Protein AF-A0A0K8VAY0-F1 (afdb_monomer)

pLDDT: mean 72.01, std 13.22, range [41.03, 91.81]

InterPro domains:
  IPR007262 Vps55/LEPROT [PF04133] (8-119)
  IPR007262 Vps55/LEPROT [PTHR12050] (1-117)

Nearest PDB structures (foldseek):
  6q58-assembly1_A  TM=4.880E-01  e=2.018E+00  Streptomyces lividans 1326
  6r01-assembly1_A  TM=4.298E-01  e=3.478E+00  Streptomyces lividans 1326
  8qup-assembly1_A  TM=4.707E-01  e=7.056E+00  synthetic construct

Organism: Bactrocera latifrons (NCBI:txid174628)

Structure (mmCIF, N/CA/C/O backbone):
data_AF-A0A0K8VAY0-F1
#
_entry.id   AF-A0A0K8VAY0-F1
#
loop_
_atom_site.group_PDB
_atom_site.id
_atom_site.type_symbol
_atom_site.label_atom_id
_atom_site.label_alt_id
_atom_site.label_comp_id
_atom_site.label_asym_id
_atom_site.label_entity_id
_atom_site.label_seq_id
_atom_site.pdbx_PDB_ins_code
_atom_site.Cartn_x
_atom_site.Cartn_y
_atom_site.Cartn_z
_atom_site.occupancy
_atom_site.B_iso_or_equiv
_atom_site.auth_seq_id
_atom_site.auth_comp_id
_atom_site.auth_asym_id
_atom_site.auth_atom_id
_atom_site.pdbx_PDB_model_num
ATOM 1 N N . MET A 1 1 ? 28.365 1.810 -1.867 1.00 55.16 1 MET A N 1
ATOM 2 C CA . MET A 1 1 ? 27.771 2.115 -0.534 1.00 55.16 1 MET A CA 1
ATOM 3 C C . MET A 1 1 ? 26.381 2.762 -0.595 1.00 55.16 1 MET A C 1
ATOM 5 O O . MET A 1 1 ? 25.585 2.493 0.298 1.00 55.16 1 MET A O 1
ATOM 9 N N . ALA A 1 2 ? 26.057 3.584 -1.604 1.00 65.62 2 ALA A N 1
ATOM 10 C CA . ALA A 1 2 ? 24.735 4.218 -1.723 1.00 65.62 2 ALA A CA 1
ATOM 11 C C . ALA A 1 2 ? 23.577 3.203 -1.857 1.00 65.62 2 ALA A C 1
ATOM 13 O O . ALA A 1 2 ? 22.573 3.336 -1.161 1.00 65.62 2 ALA A O 1
ATOM 14 N N . ALA A 1 3 ? 23.764 2.138 -2.648 1.00 69.44 3 ALA A N 1
ATOM 15 C CA . ALA A 1 3 ? 22.777 1.066 -2.821 1.00 69.44 3 ALA A CA 1
ATOM 16 C C . ALA A 1 3 ? 22.450 0.304 -1.518 1.00 69.44 3 ALA A C 1
ATOM 18 O O . ALA A 1 3 ? 21.300 -0.034 -1.267 1.00 69.44 3 ALA A O 1
ATOM 19 N N . LEU A 1 4 ? 23.430 0.089 -0.631 1.00 78.56 4 LEU A N 1
ATOM 20 C CA . LEU A 1 4 ? 23.185 -0.586 0.649 1.00 78.56 4 LEU A CA 1
ATOM 21 C C . LEU A 1 4 ? 22.320 0.275 1.582 1.00 78.56 4 LEU A C 1
ATOM 23 O O . LEU A 1 4 ? 21.357 -0.215 2.162 1.00 78.56 4 LEU A O 1
ATOM 27 N N . LYS A 1 5 ? 22.635 1.574 1.690 1.00 74.50 5 LYS A N 1
ATOM 28 C CA . LYS A 1 5 ? 21.859 2.532 2.501 1.00 74.50 5 LYS A CA 1
ATOM 29 C C . LYS A 1 5 ? 20.416 2.634 2.004 1.00 74.50 5 LYS A C 1
ATOM 31 O O . LYS A 1 5 ? 19.480 2.651 2.793 1.00 74.50 5 LYS A O 1
ATOM 36 N N . ALA A 1 6 ? 20.256 2.655 0.687 1.00 77.38 6 ALA A N 1
ATOM 37 C CA . ALA A 1 6 ? 18.985 2.659 -0.015 1.00 77.38 6 ALA A CA 1
ATOM 38 C C . ALA A 1 6 ? 18.095 1.448 0.299 1.00 77.38 6 ALA A C 1
ATOM 40 O O . ALA A 1 6 ? 16.933 1.620 0.671 1.00 77.38 6 ALA A O 1
ATOM 41 N N . LEU A 1 7 ? 18.650 0.241 0.163 1.00 82.50 7 LEU A N 1
ATOM 42 C CA . LEU A 1 7 ? 17.951 -1.008 0.468 1.00 82.50 7 LEU A CA 1
ATOM 43 C C . LEU A 1 7 ? 17.565 -1.081 1.943 1.00 82.50 7 LEU A C 1
ATOM 45 O O . LEU A 1 7 ? 16.444 -1.461 2.268 1.00 82.50 7 LEU A O 1
ATOM 49 N N . LEU A 1 8 ? 18.471 -0.655 2.822 1.00 87.81 8 LEU A N 1
ATOM 50 C CA . LEU A 1 8 ? 18.244 -0.628 4.260 1.00 87.81 8 LEU A CA 1
ATOM 51 C C . LEU A 1 8 ? 17.061 0.294 4.597 1.00 87.81 8 LEU A C 1
ATOM 53 O O . LEU A 1 8 ? 16.116 -0.149 5.242 1.00 87.81 8 LEU A O 1
ATOM 57 N N . VAL A 1 9 ? 17.032 1.521 4.066 1.00 86.69 9 VAL A N 1
ATOM 58 C CA . VAL A 1 9 ? 15.897 2.447 4.243 1.00 86.69 9 VAL A CA 1
ATOM 59 C C . VAL A 1 9 ? 14.587 1.860 3.695 1.00 86.69 9 VAL A C 1
ATOM 61 O O . VAL A 1 9 ? 13.577 1.904 4.392 1.00 86.69 9 VAL A O 1
ATOM 64 N N . CYS A 1 10 ? 14.590 1.249 2.504 1.00 83.50 10 CYS A N 1
ATOM 65 C CA . CYS A 1 10 ? 13.394 0.590 1.953 1.00 83.50 10 CYS A CA 1
ATOM 66 C C . CYS A 1 10 ? 12.884 -0.555 2.844 1.00 83.50 10 CYS A C 1
ATOM 68 O O . CYS A 1 10 ? 11.677 -0.682 3.065 1.00 83.50 10 CYS A O 1
ATOM 70 N N . ALA A 1 11 ? 13.793 -1.370 3.386 1.00 88.19 11 ALA A N 1
ATOM 71 C CA . ALA A 1 11 ? 13.444 -2.463 4.287 1.00 88.19 11 ALA A CA 1
ATOM 72 C C . ALA A 1 11 ? 12.829 -1.938 5.594 1.00 88.19 11 ALA A C 1
ATOM 74 O O . ALA A 1 11 ? 11.789 -2.440 6.025 1.00 88.19 11 ALA A O 1
ATOM 75 N N . PHE A 1 12 ? 13.415 -0.892 6.188 1.00 90.75 12 PHE A N 1
ATOM 76 C CA . PHE A 1 12 ? 12.866 -0.250 7.385 1.00 90.75 12 PHE A CA 1
ATOM 77 C C . PHE A 1 12 ? 11.473 0.338 7.137 1.00 90.75 12 PHE A C 1
ATOM 79 O O . PHE A 1 12 ? 10.576 0.108 7.948 1.00 90.75 12 PHE A O 1
ATOM 86 N N . LEU A 1 13 ? 11.254 1.032 6.014 1.00 89.12 13 LEU A N 1
ATOM 87 C CA . LEU A 1 13 ? 9.932 1.571 5.671 1.00 89.12 13 LEU A CA 1
ATOM 88 C C . LEU A 1 13 ? 8.888 0.460 5.510 1.00 89.12 13 LEU A C 1
ATOM 90 O O . LEU A 1 13 ? 7.799 0.564 6.072 1.00 89.12 13 LEU A O 1
ATOM 94 N N . THR A 1 14 ? 9.230 -0.624 4.812 1.00 87.38 14 THR A N 1
ATOM 95 C CA . THR A 1 14 ? 8.313 -1.763 4.622 1.00 87.38 14 THR A CA 1
ATOM 96 C C . THR A 1 14 ? 7.957 -2.421 5.958 1.00 87.38 14 THR A C 1
ATOM 98 O O . THR A 1 14 ? 6.794 -2.734 6.218 1.00 87.38 14 THR A O 1
ATOM 101 N N . CYS A 1 15 ? 8.938 -2.583 6.852 1.00 91.12 15 CYS A N 1
ATOM 102 C CA . CYS A 1 15 ? 8.702 -3.126 8.190 1.00 91.12 15 CYS A CA 1
ATOM 103 C C . CYS A 1 15 ? 7.792 -2.214 9.024 1.00 91.12 15 CYS A C 1
ATOM 105 O O . CYS A 1 15 ? 6.881 -2.707 9.692 1.00 91.12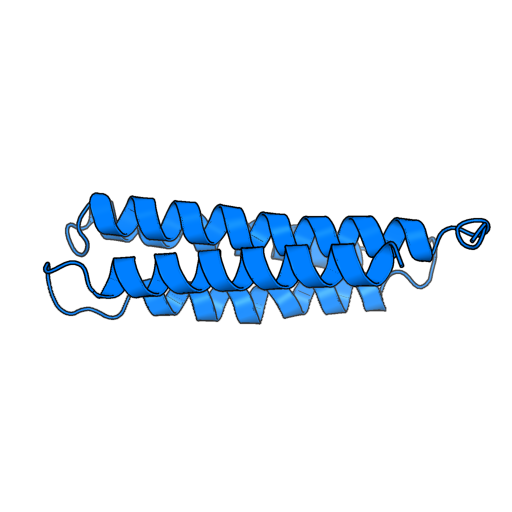 15 CYS A O 1
ATOM 107 N N . LEU A 1 16 ? 7.990 -0.892 8.962 1.00 91.81 16 LEU A N 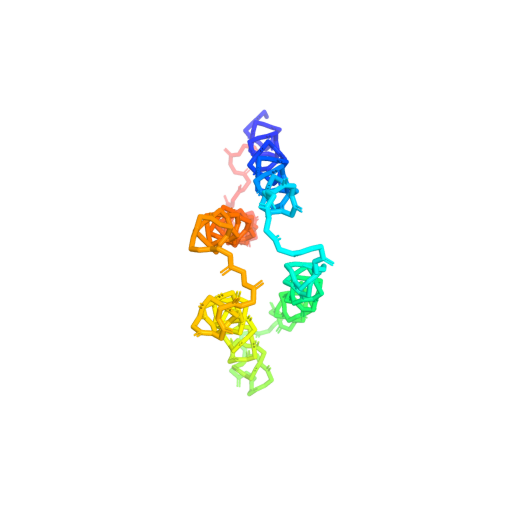1
ATOM 108 C CA . LEU A 1 16 ? 7.105 0.074 9.619 1.00 91.81 16 LEU A CA 1
ATOM 109 C C . LEU A 1 16 ? 5.677 -0.019 9.066 1.00 91.81 16 LEU A C 1
ATOM 111 O O . LEU A 1 16 ? 4.731 -0.107 9.849 1.00 91.81 16 LEU A O 1
ATOM 115 N N . GLY A 1 17 ? 5.518 -0.086 7.742 1.00 87.31 17 GLY A N 1
ATOM 116 C CA . GLY A 1 17 ? 4.220 -0.267 7.088 1.00 87.31 17 GLY A CA 1
ATOM 117 C C . GLY A 1 17 ? 3.501 -1.536 7.555 1.00 87.31 17 GLY A C 1
ATOM 118 O O . GLY A 1 17 ? 2.343 -1.469 7.974 1.00 87.31 17 GLY A O 1
ATOM 119 N N . MET A 1 18 ? 4.189 -2.682 7.562 1.00 85.62 18 MET A N 1
ATOM 120 C CA . MET A 1 18 ? 3.638 -3.954 8.061 1.00 85.62 18 MET A CA 1
ATOM 121 C C . MET A 1 18 ? 3.263 -3.888 9.543 1.00 85.62 18 MET A C 1
ATOM 123 O O . MET A 1 18 ? 2.215 -4.394 9.942 1.00 85.62 18 MET A O 1
ATOM 127 N N . THR A 1 19 ? 4.074 -3.216 10.358 1.00 89.19 19 THR A N 1
ATOM 128 C CA . THR A 1 19 ? 3.808 -3.054 11.792 1.00 89.19 19 THR A CA 1
ATOM 129 C C . THR A 1 19 ? 2.525 -2.252 12.026 1.00 89.19 19 THR A C 1
ATOM 131 O O . THR A 1 19 ? 1.657 -2.696 12.775 1.00 89.19 19 THR A O 1
ATOM 134 N N . PHE A 1 20 ? 2.338 -1.124 11.329 1.00 84.25 20 PHE A N 1
ATOM 135 C CA . PHE A 1 20 ? 1.095 -0.342 11.403 1.00 84.25 20 PHE A CA 1
ATOM 136 C C . PHE A 1 2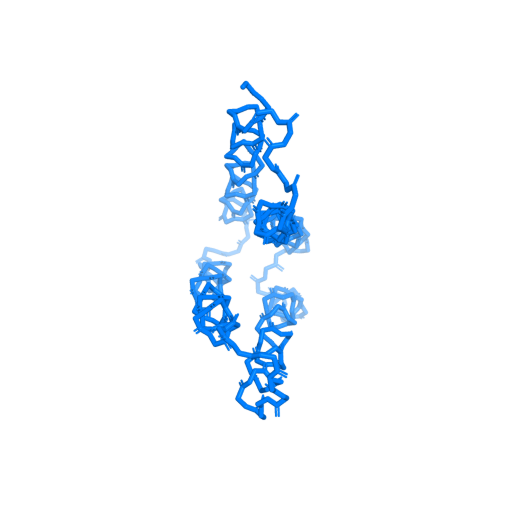0 ? -0.142 -1.139 10.970 1.00 84.25 20 PHE A C 1
ATOM 138 O O . PHE A 1 20 ? -1.203 -1.001 11.582 1.00 84.25 20 PHE A O 1
ATOM 145 N N . LEU A 1 21 ? -0.005 -2.003 9.961 1.00 82.75 21 LEU A N 1
ATOM 146 C CA . LEU A 1 21 ? -1.085 -2.883 9.514 1.00 82.75 21 LEU A CA 1
ATOM 147 C C . LEU A 1 21 ? -1.495 -3.880 10.613 1.00 82.75 21 LEU A C 1
ATOM 149 O O . LEU A 1 21 ? -2.683 -4.084 10.862 1.00 82.75 21 LEU A O 1
ATOM 153 N N . ILE A 1 22 ? -0.513 -4.467 11.305 1.00 83.94 22 ILE A N 1
ATOM 154 C CA . ILE A 1 22 ? -0.752 -5.399 12.416 1.00 83.94 22 ILE A CA 1
ATOM 155 C C . ILE A 1 22 ? -1.409 -4.672 13.594 1.00 83.94 22 ILE A C 1
ATOM 157 O O . ILE A 1 22 ? -2.380 -5.179 14.157 1.00 83.94 22 ILE A O 1
ATOM 161 N N . LEU A 1 23 ? -0.940 -3.465 13.933 1.00 81.50 23 LEU A N 1
ATOM 16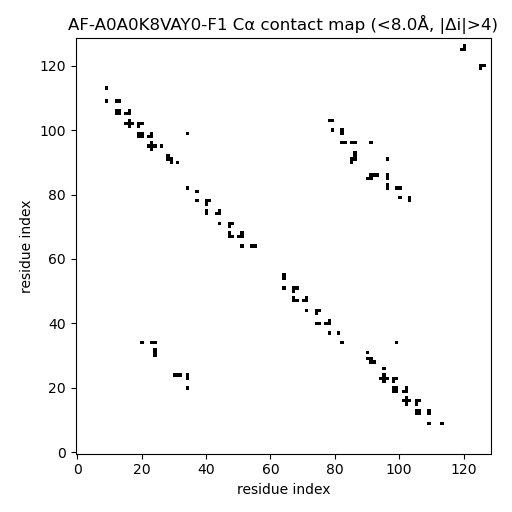2 C CA . LEU A 1 23 ? -1.558 -2.642 14.977 1.00 81.50 23 LEU A CA 1
ATOM 163 C C . LEU A 1 23 ? -3.021 -2.321 14.650 1.00 81.50 23 LEU A C 1
ATOM 165 O O . LEU A 1 23 ? -3.859 -2.378 15.546 1.00 81.50 23 LEU A O 1
ATOM 169 N N . ALA A 1 24 ? -3.351 -2.056 13.382 1.00 77.38 24 ALA A N 1
ATOM 170 C CA . ALA A 1 24 ? -4.733 -1.831 12.960 1.00 77.38 24 ALA A CA 1
ATOM 171 C C . ALA A 1 24 ? -5.637 -3.049 13.225 1.00 77.38 24 ALA A C 1
ATOM 173 O O . ALA A 1 24 ? -6.803 -2.880 13.573 1.00 77.38 24 ALA A O 1
ATOM 174 N N . CYS A 1 25 ? -5.097 -4.267 13.106 1.00 73.25 25 CYS A N 1
ATOM 175 C CA . CYS A 1 25 ? -5.813 -5.512 13.397 1.00 73.25 25 CYS A CA 1
ATOM 176 C C . CYS A 1 25 ? -5.913 -5.817 14.906 1.00 73.25 25 CYS A C 1
ATOM 178 O O . CYS A 1 25 ? -6.772 -6.596 15.318 1.00 73.25 25 CYS A O 1
ATOM 180 N N . ALA A 1 26 ? -5.040 -5.226 15.726 1.00 74.19 26 ALA A N 1
ATOM 181 C CA . ALA A 1 26 ? -5.028 -5.381 17.181 1.00 74.19 26 ALA A CA 1
ATOM 182 C C . ALA A 1 26 ? -5.922 -4.360 17.913 1.00 74.19 26 ALA A C 1
ATOM 184 O O . ALA A 1 26 ? -6.140 -4.497 19.119 1.00 74.19 26 ALA A O 1
ATOM 185 N N . VAL A 1 27 ? -6.449 -3.345 17.211 1.00 71.38 27 VAL A N 1
ATOM 186 C CA . VAL A 1 27 ? -7.389 -2.372 17.789 1.00 71.38 27 VAL A CA 1
ATOM 187 C C . VAL A 1 27 ? -8.662 -3.102 18.244 1.00 71.38 27 VAL A C 1
ATOM 189 O O . VAL A 1 27 ? -9.269 -3.828 17.456 1.00 71.38 27 VAL A O 1
ATOM 192 N N . PRO A 1 28 ? -9.094 -2.924 19.506 1.00 55.66 28 PRO A N 1
ATOM 193 C CA . PRO A 1 28 ? -10.169 -3.707 20.099 1.00 55.66 28 PRO A CA 1
ATOM 194 C C . PRO A 1 28 ? -11.531 -3.185 19.639 1.00 55.66 28 PRO A C 1
ATOM 196 O O . PRO A 1 28 ? -12.174 -2.467 20.386 1.00 55.66 28 PRO A O 1
ATOM 199 N N . GLN A 1 29 ? -11.960 -3.518 18.422 1.00 54.72 29 GLN A N 1
ATOM 200 C CA . GLN A 1 29 ? -13.338 -3.465 17.901 1.00 54.72 29 GLN A CA 1
ATOM 201 C C . GLN A 1 29 ? -13.423 -4.531 16.783 1.00 54.72 29 GLN A C 1
ATOM 203 O O . GLN A 1 29 ? -12.391 -4.834 16.194 1.00 54.72 29 GLN A O 1
ATOM 208 N N . PRO A 1 30 ? -14.594 -5.151 16.546 1.00 53.22 30 PRO A N 1
ATOM 209 C CA . PRO A 1 30 ? -14.791 -6.605 16.388 1.00 53.22 30 PRO A CA 1
ATOM 210 C C . PRO A 1 30 ? -13.695 -7.349 15.602 1.00 53.22 30 PRO A C 1
ATOM 212 O O . PRO A 1 30 ? -13.231 -6.891 14.566 1.00 53.22 30 PRO A O 1
ATOM 215 N N . LYS A 1 31 ? -13.326 -8.545 16.094 1.00 52.41 31 LYS A N 1
ATOM 216 C CA . LYS A 1 31 ? -12.296 -9.466 15.563 1.00 52.41 31 LYS A CA 1
ATOM 217 C C . LYS A 1 31 ? -12.567 -9.887 14.112 1.00 52.41 31 LYS A C 1
ATOM 219 O O . LYS A 1 31 ? -12.992 -11.014 13.862 1.00 52.41 31 LYS A O 1
ATOM 224 N N . ILE A 1 32 ? -12.342 -8.999 13.154 1.00 56.25 32 ILE A N 1
ATOM 225 C CA . ILE A 1 32 ? -12.586 -9.288 11.750 1.00 56.25 32 ILE A CA 1
ATOM 226 C C . ILE A 1 32 ? -11.328 -8.943 10.962 1.00 56.25 32 ILE A C 1
ATOM 228 O O . ILE A 1 32 ? -10.925 -7.790 10.858 1.00 56.25 32 ILE A O 1
ATOM 232 N N . PHE A 1 33 ? -10.711 -9.977 10.392 1.00 60.56 33 PHE A N 1
ATOM 233 C CA . PHE A 1 33 ? -9.454 -9.926 9.640 1.00 60.56 33 PHE A CA 1
ATOM 234 C C . PHE A 1 33 ? -9.591 -9.269 8.254 1.00 60.56 33 PHE A C 1
ATOM 236 O O . PHE A 1 33 ? -8.757 -9.484 7.382 1.00 60.56 33 PHE A O 1
ATOM 243 N N . TYR A 1 34 ? -10.611 -8.437 8.030 1.00 63.09 34 TYR A N 1
ATOM 244 C CA . TYR A 1 34 ? -10.762 -7.671 6.793 1.00 63.09 34 TYR A CA 1
ATOM 245 C C . TYR A 1 34 ? -9.512 -6.875 6.375 1.00 63.09 34 TYR A C 1
ATOM 247 O O . TYR A 1 34 ? -9.209 -6.899 5.183 1.00 63.09 34 TYR A O 1
ATOM 255 N N . PRO A 1 35 ? -8.720 -6.236 7.266 1.00 63.12 35 PRO A N 1
ATOM 256 C CA . PRO A 1 35 ? -7.518 -5.525 6.826 1.00 63.12 35 PRO A CA 1
ATOM 257 C C . PRO A 1 35 ? -6.458 -6.435 6.177 1.00 63.12 35 PRO A C 1
ATOM 259 O O . PRO A 1 35 ? -5.627 -5.936 5.423 1.00 63.12 35 PRO A O 1
ATOM 262 N N . PHE A 1 36 ? -6.511 -7.763 6.358 1.00 66.00 36 PHE A N 1
ATOM 263 C CA . PHE A 1 36 ? -5.633 -8.691 5.631 1.00 66.00 36 PHE A CA 1
ATOM 264 C C . PHE A 1 36 ? -5.941 -8.782 4.131 1.00 66.00 36 PHE A C 1
ATOM 266 O O . PHE A 1 36 ? -5.047 -9.121 3.359 1.00 66.00 36 PHE A O 1
ATOM 273 N N . PHE A 1 37 ? -7.148 -8.439 3.669 1.00 66.50 37 PHE A N 1
ATOM 274 C CA . PHE A 1 37 ? -7.435 -8.431 2.227 1.00 66.50 37 PHE A CA 1
ATOM 275 C C . PHE A 1 37 ? -6.576 -7.409 1.471 1.00 66.50 37 PHE A C 1
ATOM 277 O O . PHE A 1 37 ? -6.233 -7.627 0.312 1.00 66.50 37 PHE A O 1
ATOM 284 N N . VAL A 1 38 ? -6.144 -6.337 2.143 1.00 68.88 38 VAL A N 1
ATOM 285 C CA . VAL A 1 38 ? -5.222 -5.338 1.586 1.00 68.88 38 VAL A CA 1
ATOM 286 C C . VAL A 1 38 ? -3.853 -5.949 1.256 1.00 68.88 38 VAL A C 1
ATOM 288 O O . VAL A 1 38 ? -3.261 -5.595 0.239 1.00 68.88 38 VAL A O 1
ATOM 291 N N . LEU A 1 39 ? -3.374 -6.926 2.039 1.00 67.94 39 LEU A N 1
ATOM 292 C CA . LEU A 1 39 ? -2.149 -7.675 1.717 1.00 67.94 39 LEU A CA 1
ATOM 293 C C . LEU A 1 39 ? -2.298 -8.490 0.431 1.00 67.94 39 LEU A C 1
ATOM 295 O O . LEU A 1 39 ? -1.355 -8.597 -0.351 1.00 67.94 39 LEU A O 1
ATOM 299 N N . LEU A 1 40 ? -3.491 -9.031 0.188 1.00 68.94 40 LEU A N 1
ATOM 300 C CA . LEU A 1 40 ? -3.797 -9.778 -1.027 1.00 68.94 40 LEU A CA 1
ATOM 301 C C . LEU A 1 40 ? -3.737 -8.850 -2.253 1.00 68.94 40 LEU A C 1
ATOM 303 O O . LEU A 1 40 ? -3.106 -9.197 -3.251 1.00 68.94 40 LEU A O 1
ATOM 307 N N . PHE A 1 41 ? -4.278 -7.630 -2.138 1.00 67.06 41 PHE A N 1
ATOM 308 C CA . PHE A 1 41 ? -4.115 -6.581 -3.152 1.00 67.06 41 PHE A CA 1
ATOM 309 C C . PHE A 1 41 ? -2.655 -6.146 -3.330 1.00 67.06 41 PHE A C 1
ATOM 311 O O . PHE A 1 41 ? -2.250 -5.887 -4.460 1.00 67.06 41 PHE A O 1
ATOM 318 N N . TYR A 1 42 ? -1.846 -6.124 -2.267 1.00 66.75 42 TYR A N 1
ATOM 319 C CA . TYR A 1 42 ? -0.408 -5.852 -2.369 1.00 66.75 42 TYR A CA 1
ATOM 320 C C . TYR A 1 42 ? 0.324 -6.898 -3.207 1.00 66.75 42 TYR A C 1
ATOM 322 O O . TYR A 1 42 ? 1.039 -6.540 -4.141 1.00 66.75 42 TYR A O 1
ATOM 330 N N . VAL A 1 43 ? 0.119 -8.184 -2.914 1.00 66.69 43 VAL A N 1
ATOM 331 C CA . VAL A 1 43 ? 0.740 -9.289 -3.664 1.00 66.69 43 VAL A CA 1
ATOM 332 C C . VAL A 1 43 ? 0.292 -9.263 -5.123 1.00 66.69 43 VAL A C 1
ATOM 334 O O . VAL A 1 43 ? 1.111 -9.397 -6.032 1.00 66.69 43 VAL A O 1
ATOM 337 N N . LEU A 1 44 ? -0.995 -9.017 -5.363 1.00 65.12 44 LEU A N 1
ATOM 338 C CA . LEU A 1 44 ? -1.519 -8.878 -6.713 1.00 65.12 44 LEU A CA 1
ATOM 339 C C . LEU A 1 44 ? -1.051 -7.598 -7.427 1.00 65.12 44 LEU A C 1
ATOM 341 O O . LEU A 1 44 ? -1.027 -7.600 -8.650 1.00 65.12 44 LEU A O 1
ATOM 345 N N . SER A 1 45 ? -0.665 -6.536 -6.713 1.00 66.00 45 SER A N 1
ATOM 346 C CA . SER A 1 45 ? -0.098 -5.299 -7.282 1.00 66.00 45 SER A CA 1
ATOM 347 C C . SER A 1 45 ? 1.379 -5.453 -7.681 1.00 66.00 45 SER A C 1
ATOM 349 O O . SER A 1 45 ? 1.854 -4.806 -8.613 1.00 66.00 45 SER A O 1
ATOM 351 N N . VAL A 1 46 ? 2.107 -6.396 -7.075 1.00 64.62 46 VAL A N 1
ATOM 352 C CA . VAL A 1 46 ? 3.468 -6.758 -7.518 1.00 64.62 46 VAL A CA 1
ATOM 353 C C . VAL A 1 46 ? 3.453 -7.412 -8.910 1.00 64.62 46 VAL A C 1
ATOM 355 O O . VAL A 1 46 ? 4.377 -7.210 -9.698 1.00 64.62 46 VAL A O 1
ATOM 358 N N . ILE A 1 47 ? 2.384 -8.139 -9.255 1.00 64.94 47 ILE A N 1
ATOM 359 C CA . ILE A 1 47 ? 2.208 -8.806 -10.558 1.00 64.94 47 ILE A CA 1
ATOM 360 C C . ILE A 1 47 ? 2.281 -7.817 -11.747 1.00 64.94 47 ILE A C 1
ATOM 362 O O . ILE A 1 47 ? 3.095 -8.047 -12.646 1.00 64.94 47 ILE A O 1
ATOM 366 N N . PRO A 1 48 ? 1.510 -6.710 -11.789 1.00 57.44 48 PRO A N 1
ATOM 367 C CA . PRO A 1 48 ? 1.583 -5.739 -12.875 1.00 57.44 48 PRO A CA 1
ATOM 368 C C . PRO A 1 48 ? 2.912 -4.976 -12.917 1.00 57.44 48 PRO A C 1
ATOM 370 O O . PRO A 1 48 ? 3.366 -4.674 -14.015 1.00 57.44 48 PRO A O 1
ATOM 373 N N . VAL A 1 49 ? 3.586 -4.730 -11.785 1.00 64.62 49 VAL A N 1
ATOM 374 C CA . VAL A 1 49 ? 4.935 -4.118 -11.767 1.00 64.62 49 VAL A CA 1
ATOM 375 C C . VAL A 1 49 ? 5.971 -5.046 -12.411 1.00 64.62 49 VAL A C 1
ATOM 377 O O . VAL A 1 49 ? 6.786 -4.607 -13.225 1.00 64.62 49 VAL A O 1
ATOM 380 N N . PHE A 1 50 ? 5.904 -6.347 -12.118 1.00 63.31 50 PHE A N 1
ATOM 381 C CA . PHE A 1 50 ? 6.739 -7.354 -12.779 1.00 63.31 50 PHE A CA 1
ATOM 382 C C . PHE A 1 50 ? 6.459 -7.447 -14.282 1.00 63.31 50 PHE A C 1
ATOM 384 O O . PHE A 1 50 ? 7.388 -7.578 -15.079 1.00 63.31 50 PHE A O 1
ATOM 391 N N . ILE A 1 51 ? 5.191 -7.354 -14.681 1.00 59.09 51 ILE A N 1
ATOM 392 C CA . ILE A 1 51 ? 4.781 -7.365 -16.090 1.00 59.09 51 ILE A CA 1
ATOM 393 C C . ILE A 1 51 ? 5.247 -6.096 -16.808 1.00 59.09 51 ILE A C 1
ATOM 395 O O . ILE A 1 51 ? 5.834 -6.204 -17.881 1.00 59.09 51 ILE A O 1
ATOM 399 N N . ALA A 1 52 ? 5.084 -4.916 -16.209 1.00 57.03 52 ALA A N 1
ATOM 400 C CA . ALA A 1 52 ? 5.553 -3.652 -16.771 1.00 57.03 52 ALA A CA 1
ATOM 401 C C . ALA A 1 52 ? 7.075 -3.654 -16.981 1.00 57.03 52 ALA A C 1
ATOM 403 O O . ALA A 1 52 ? 7.539 -3.242 -18.042 1.00 57.03 52 ALA A O 1
ATOM 404 N N . LYS A 1 53 ? 7.842 -4.206 -16.028 1.00 60.09 53 LYS A N 1
ATOM 405 C CA . LYS A 1 53 ? 9.292 -4.410 -16.174 1.00 60.09 53 LYS A CA 1
ATOM 406 C C . LYS A 1 53 ? 9.649 -5.386 -17.294 1.00 60.09 53 LYS A C 1
ATOM 408 O O . LYS A 1 53 ? 10.573 -5.126 -18.054 1.00 60.09 53 LYS A O 1
ATOM 413 N N . ARG A 1 54 ? 8.919 -6.498 -17.431 1.00 58.41 54 ARG A N 1
ATOM 414 C CA . ARG A 1 54 ? 9.199 -7.497 -18.478 1.00 58.41 54 ARG A CA 1
ATOM 415 C C . ARG A 1 54 ? 8.848 -7.005 -19.885 1.00 58.41 54 ARG A C 1
ATOM 417 O O . ARG A 1 54 ? 9.449 -7.465 -20.848 1.00 58.41 54 ARG A O 1
ATOM 424 N N . PHE A 1 55 ? 7.864 -6.114 -20.005 1.00 53.47 55 PHE A N 1
ATOM 425 C CA . PHE A 1 55 ? 7.417 -5.551 -21.282 1.00 53.47 55 PHE A CA 1
ATOM 426 C C . PHE A 1 55 ? 8.161 -4.265 -21.685 1.00 53.47 55 PHE A C 1
ATOM 428 O O . PHE A 1 55 ? 8.013 -3.825 -22.821 1.00 53.47 55 PHE A O 1
ATOM 435 N N . ASN A 1 56 ? 9.014 -3.703 -20.820 1.00 51.84 56 ASN A N 1
ATOM 436 C CA . ASN A 1 56 ? 9.864 -2.537 -21.107 1.00 51.84 56 ASN A CA 1
ATOM 437 C C . ASN A 1 56 ? 11.152 -2.888 -21.891 1.00 51.84 56 ASN A C 1
ATOM 439 O O . ASN A 1 56 ? 12.188 -2.263 -21.709 1.00 51.84 56 ASN A O 1
ATOM 443 N N . GLN A 1 57 ? 11.124 -3.918 -22.743 1.00 50.38 57 GLN A N 1
ATOM 444 C CA . GLN A 1 57 ? 12.294 -4.329 -23.539 1.00 50.38 57 GLN A CA 1
ATOM 445 C C . GLN A 1 57 ? 12.298 -3.775 -24.973 1.00 50.38 57 GLN A C 1
ATOM 447 O O . GLN A 1 57 ? 13.195 -4.089 -25.749 1.00 50.38 57 GLN A O 1
ATOM 452 N N . GLY A 1 58 ? 11.335 -2.934 -25.345 1.00 47.75 58 GLY A N 1
ATOM 453 C CA . GLY A 1 58 ? 11.297 -2.330 -26.673 1.00 47.75 58 GLY A CA 1
ATOM 454 C C . GLY A 1 58 ? 10.525 -1.024 -26.656 1.00 47.75 58 GLY A C 1
ATOM 455 O O . GLY A 1 58 ? 9.416 -0.970 -26.136 1.00 47.75 58 GLY A O 1
ATOM 456 N N . ASN A 1 59 ? 11.131 0.008 -27.235 1.00 50.19 59 ASN A N 1
ATOM 457 C CA . ASN A 1 59 ? 10.662 1.387 -27.395 1.00 50.19 59 ASN A CA 1
ATOM 458 C C . ASN A 1 59 ? 9.412 1.521 -28.302 1.00 50.19 59 ASN A C 1
ATOM 460 O O . ASN A 1 59 ? 9.291 2.472 -29.069 1.00 50.19 59 ASN A O 1
ATOM 464 N N . GLU A 1 60 ? 8.494 0.557 -28.256 1.00 56.31 60 GLU A N 1
ATOM 465 C CA . GLU A 1 60 ? 7.270 0.549 -29.050 1.00 56.31 60 GLU A CA 1
ATOM 466 C C . GLU A 1 60 ? 6.066 0.631 -28.116 1.00 56.31 60 GLU A C 1
ATOM 468 O O . GLU A 1 60 ? 5.969 -0.116 -27.136 1.00 56.31 60 GLU A O 1
ATOM 473 N N . THR A 1 61 ? 5.152 1.556 -28.414 1.00 54.72 61 THR A N 1
ATOM 474 C CA . THR A 1 61 ? 3.913 1.808 -27.670 1.00 54.72 61 THR A CA 1
ATOM 475 C C . THR A 1 61 ? 3.009 0.579 -27.739 1.00 54.72 61 THR A C 1
ATOM 477 O O . THR A 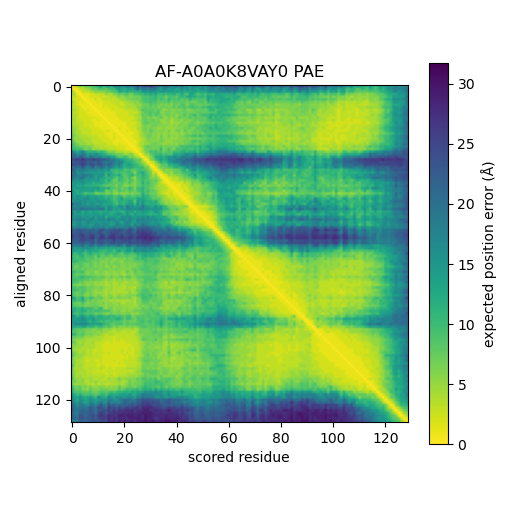1 61 ? 2.120 0.463 -28.580 1.00 54.72 61 THR A O 1
ATOM 480 N N . ASN A 1 62 ? 3.275 -0.394 -26.874 1.00 65.19 62 ASN A N 1
ATOM 481 C CA . ASN A 1 62 ? 2.527 -1.633 -26.819 1.00 65.19 62 ASN A CA 1
ATOM 482 C C . ASN A 1 62 ? 1.262 -1.400 -25.977 1.00 65.19 62 ASN A C 1
ATOM 484 O O . ASN A 1 62 ? 1.382 -1.086 -24.790 1.00 65.19 62 ASN A O 1
ATOM 488 N N . PRO A 1 63 ? 0.048 -1.639 -26.508 1.00 69.25 63 PRO A N 1
ATOM 489 C CA . PRO A 1 63 ? -1.204 -1.478 -25.753 1.00 69.25 63 PRO A CA 1
ATOM 490 C C . PRO A 1 63 ? -1.261 -2.359 -24.490 1.00 69.25 63 PRO A C 1
ATOM 492 O O . PRO A 1 63 ? -2.015 -2.092 -23.559 1.00 69.25 63 PRO A O 1
ATOM 495 N N . LYS A 1 64 ? -0.419 -3.398 -24.425 1.00 65.75 64 LYS A N 1
ATOM 496 C CA . LYS A 1 64 ? -0.237 -4.267 -23.256 1.00 65.75 64 LYS A CA 1
ATOM 497 C C . LYS A 1 64 ? 0.395 -3.535 -22.066 1.00 65.75 64 LYS A C 1
ATOM 499 O O . LYS A 1 64 ? 0.029 -3.821 -20.929 1.00 65.75 64 LYS A O 1
ATOM 504 N N . THR A 1 65 ? 1.307 -2.596 -22.315 1.00 68.38 65 THR A N 1
ATOM 505 C CA . THR A 1 65 ? 1.984 -1.819 -21.266 1.00 68.38 65 THR A CA 1
ATOM 506 C C . THR A 1 65 ? 1.038 -0.777 -20.673 1.00 68.38 65 THR A C 1
ATOM 508 O O . THR A 1 65 ? 0.922 -0.682 -19.455 1.00 68.38 65 THR A O 1
ATOM 511 N N . GLU A 1 66 ? 0.288 -0.074 -21.525 1.00 73.19 66 GLU A N 1
ATOM 512 C CA . GLU A 1 66 ? -0.754 0.884 -21.119 1.00 73.19 66 GLU A CA 1
ATOM 513 C C . GLU A 1 66 ? -1.842 0.196 -20.278 1.00 73.19 66 GLU A C 1
ATOM 515 O O . GLU A 1 66 ? -2.228 0.685 -19.215 1.00 73.19 66 GLU A O 1
ATOM 520 N N . PHE A 1 67 ? -2.277 -1.000 -20.693 1.00 77.44 67 PHE A N 1
ATOM 521 C CA . PHE A 1 67 ? -3.239 -1.795 -19.930 1.00 77.44 67 PHE A CA 1
ATOM 522 C C . PHE A 1 67 ? -2.681 -2.268 -18.578 1.00 77.44 67 PHE A C 1
ATOM 524 O O . PHE A 1 67 ? -3.394 -2.238 -17.576 1.00 77.44 67 PHE A O 1
ATOM 531 N N . ALA A 1 68 ? -1.408 -2.672 -18.513 1.00 73.56 68 ALA A N 1
ATOM 532 C CA . ALA A 1 68 ? -0.765 -3.044 -17.251 1.00 73.56 68 ALA A CA 1
ATOM 533 C C . ALA A 1 68 ? -0.684 -1.858 -16.274 1.00 73.56 68 ALA A C 1
ATOM 535 O O . ALA A 1 68 ? -0.890 -2.031 -15.071 1.00 73.56 68 ALA A O 1
ATOM 536 N N . LEU A 1 69 ? -0.440 -0.651 -16.791 1.00 74.25 69 LEU A N 1
ATOM 537 C CA . LEU A 1 69 ? -0.372 0.579 -16.002 1.00 74.25 69 LEU A CA 1
ATOM 538 C C . LEU A 1 69 ? -1.764 1.005 -15.504 1.00 74.25 69 LEU A C 1
ATOM 540 O O . LEU A 1 69 ? -1.919 1.354 -14.332 1.00 74.25 69 LEU A O 1
ATOM 544 N N . PHE A 1 70 ? -2.796 0.857 -16.342 1.00 82.44 70 PHE A N 1
ATOM 545 C CA . PHE A 1 70 ? -4.196 1.017 -15.939 1.00 82.44 70 PHE A CA 1
ATOM 546 C C . PHE A 1 70 ? -4.595 0.030 -14.833 1.00 82.44 70 PHE A C 1
ATOM 548 O O . PHE A 1 70 ? -5.182 0.425 -13.823 1.00 82.44 70 PHE A O 1
ATOM 555 N N . LEU A 1 71 ? -4.222 -1.246 -14.977 1.00 80.81 71 LEU A N 1
ATOM 556 C CA . LEU A 1 71 ? -4.477 -2.265 -13.961 1.00 80.81 71 LEU A CA 1
ATOM 557 C C . LEU A 1 71 ? -3.763 -1.922 -12.644 1.00 80.81 71 LEU A C 1
ATOM 559 O O . LEU A 1 71 ? -4.359 -2.033 -11.576 1.00 80.81 71 LEU A O 1
ATOM 563 N N . CYS A 1 72 ? -2.516 -1.447 -12.712 1.00 76.38 72 CYS A N 1
ATOM 564 C CA . CYS A 1 72 ? -1.761 -1.006 -11.540 1.00 76.38 72 CYS A CA 1
ATOM 565 C C . CYS A 1 72 ? -2.485 0.129 -10.799 1.00 76.38 72 CYS A C 1
ATOM 567 O O . CYS A 1 72 ? -2.667 0.050 -9.582 1.00 76.38 72 CYS A O 1
ATOM 569 N N . ALA A 1 73 ? -2.962 1.146 -11.521 1.00 80.75 73 ALA A N 1
ATOM 570 C CA . ALA A 1 73 ? -3.727 2.245 -10.934 1.00 80.75 73 ALA A CA 1
ATOM 571 C C . ALA A 1 73 ? -5.039 1.756 -10.292 1.00 80.75 73 ALA A C 1
ATOM 573 O O . ALA A 1 73 ? -5.363 2.158 -9.173 1.00 80.75 73 ALA A O 1
ATOM 574 N N . GLY A 1 74 ? -5.755 0.834 -10.947 1.00 81.94 74 GLY A N 1
ATOM 575 C CA . GLY A 1 74 ? -6.970 0.218 -10.402 1.00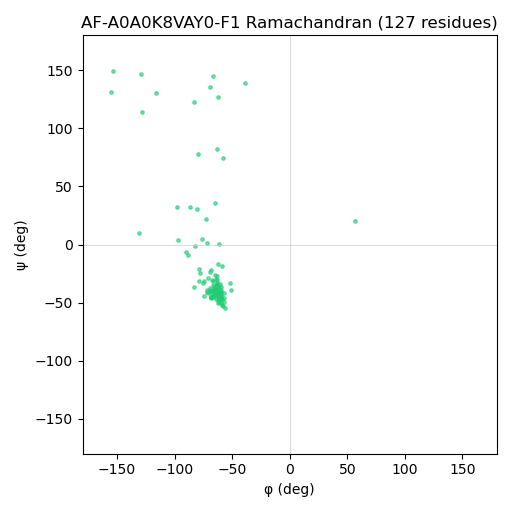 81.94 74 GLY A CA 1
ATOM 576 C C . GLY A 1 74 ? -6.724 -0.584 -9.119 1.00 81.94 74 GLY A C 1
ATOM 577 O O . GLY A 1 74 ? -7.527 -0.523 -8.185 1.00 81.94 74 GLY A O 1
ATOM 578 N N . MET A 1 75 ? -5.594 -1.287 -9.026 1.00 81.56 75 MET A N 1
ATOM 579 C CA . MET A 1 75 ? -5.221 -2.067 -7.839 1.00 81.56 75 MET A CA 1
ATOM 580 C C . MET A 1 75 ? -4.811 -1.181 -6.664 1.00 81.56 75 MET A C 1
ATOM 582 O O . MET A 1 75 ? -5.240 -1.425 -5.534 1.00 81.56 75 MET A O 1
ATOM 586 N N . VAL A 1 76 ? -4.054 -0.112 -6.930 1.00 81.88 76 VAL A N 1
ATOM 587 C CA . VAL A 1 76 ? -3.725 0.907 -5.924 1.00 81.88 76 VAL A CA 1
ATOM 588 C C . VAL A 1 76 ? -5.009 1.544 -5.395 1.00 81.88 76 VAL A C 1
ATOM 590 O O . VAL A 1 76 ? -5.235 1.550 -4.185 1.00 81.88 76 VAL A O 1
ATOM 593 N N . LEU A 1 77 ? -5.895 2.000 -6.288 1.00 85.88 77 LEU A N 1
ATOM 594 C CA . LEU A 1 77 ? -7.179 2.596 -5.914 1.00 85.88 77 LEU A CA 1
ATOM 595 C C . LEU A 1 77 ? -8.028 1.631 -5.069 1.00 85.88 77 LEU A C 1
ATOM 597 O O . LEU A 1 77 ? -8.596 2.038 -4.057 1.00 85.88 77 LEU A O 1
ATOM 601 N N . SER A 1 78 ? -8.065 0.347 -5.435 1.00 85.12 78 SER A N 1
ATOM 602 C CA . SER A 1 78 ? -8.813 -0.687 -4.705 1.00 85.12 78 SER A CA 1
ATOM 603 C C . SER A 1 78 ? -8.282 -0.897 -3.285 1.00 85.12 78 SER A C 1
ATOM 605 O O . SER A 1 78 ? -9.070 -0.992 -2.342 1.00 85.12 78 SER A O 1
ATOM 607 N N . ALA A 1 79 ? -6.958 -0.894 -3.104 1.00 82.06 79 ALA A N 1
ATOM 608 C CA . ALA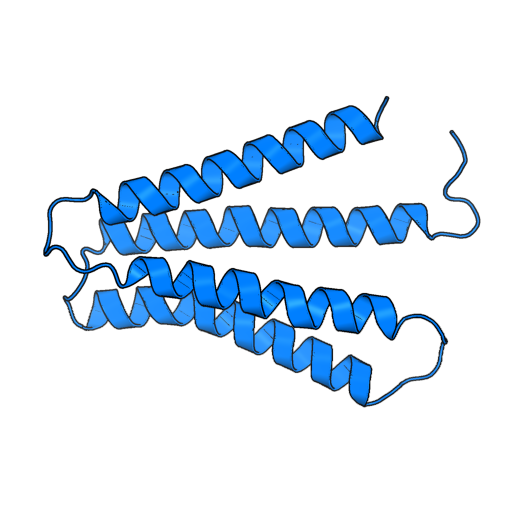 A 1 79 ? -6.338 -1.013 -1.785 1.00 82.06 79 ALA A CA 1
ATOM 609 C C . ALA A 1 79 ? -6.668 0.175 -0.861 1.00 82.06 79 ALA A C 1
ATOM 611 O O . ALA A 1 79 ? -6.754 -0.007 0.354 1.00 82.06 79 ALA A O 1
ATOM 612 N N . PHE A 1 80 ? -6.888 1.372 -1.417 1.00 83.75 80 PHE A N 1
ATOM 613 C CA . PHE A 1 80 ? -7.334 2.547 -0.661 1.00 83.75 80 PHE A CA 1
ATOM 614 C C . PHE A 1 80 ? -8.852 2.581 -0.438 1.00 83.75 80 PHE A C 1
ATOM 616 O O . PHE A 1 80 ? -9.298 2.968 0.640 1.00 83.75 80 PHE A O 1
ATOM 623 N N . ALA A 1 81 ? -9.652 2.146 -1.411 1.00 84.50 81 ALA A N 1
ATOM 624 C CA . ALA A 1 81 ? -11.111 2.148 -1.314 1.00 84.50 81 ALA A CA 1
ATOM 625 C C . ALA A 1 81 ? -11.636 1.128 -0.293 1.00 84.50 81 ALA A C 1
ATOM 627 O O . ALA A 1 81 ? -12.583 1.411 0.440 1.00 84.50 81 ALA A O 1
ATOM 628 N N . PHE A 1 82 ? -11.005 -0.044 -0.204 1.00 81.88 82 PHE A N 1
ATOM 629 C CA . PHE A 1 82 ? -11.436 -1.128 0.677 1.00 81.88 82 PHE A CA 1
ATOM 630 C C . PHE A 1 82 ? -11.545 -0.726 2.168 1.00 81.88 82 PHE A C 1
ATOM 632 O O . PHE A 1 82 ? -12.636 -0.866 2.729 1.00 81.88 82 PHE A O 1
ATOM 639 N N . PRO A 1 83 ? -10.504 -0.166 2.826 1.00 78.69 83 PRO A N 1
ATOM 640 C CA . PRO A 1 83 ? -10.607 0.267 4.223 1.00 78.69 83 PRO A CA 1
ATOM 641 C C . PRO A 1 83 ? -11.630 1.396 4.434 1.00 78.69 83 PRO A C 1
ATOM 643 O O . PRO A 1 83 ? -12.265 1.449 5.487 1.00 78.69 83 PRO A O 1
ATOM 646 N N . ILE A 1 84 ? -11.840 2.264 3.437 1.00 82.69 84 ILE A N 1
ATOM 647 C CA . ILE A 1 84 ? -12.820 3.363 3.498 1.00 82.69 84 ILE A CA 1
ATOM 648 C C . ILE A 1 84 ? -14.254 2.813 3.508 1.00 82.69 84 ILE A C 1
ATOM 650 O O . ILE A 1 84 ? -15.072 3.227 4.332 1.00 82.69 84 ILE A O 1
ATOM 654 N N . VAL A 1 85 ? -14.560 1.846 2.639 1.00 84.44 85 VAL A N 1
ATOM 655 C CA . VAL A 1 85 ? -15.888 1.210 2.576 1.00 84.44 85 VAL A CA 1
ATOM 656 C C . VAL A 1 85 ? -16.192 0.436 3.866 1.00 84.44 85 VAL A C 1
ATOM 658 O O . VAL A 1 85 ? -17.307 0.507 4.387 1.00 84.44 85 VAL A O 1
ATOM 661 N N . LEU A 1 86 ? -15.194 -0.246 4.433 1.00 77.06 86 LEU A N 1
ATOM 662 C CA . LEU A 1 86 ? -15.313 -0.959 5.712 1.00 77.06 86 LEU A CA 1
ATOM 663 C C . LEU A 1 86 ? -15.574 -0.023 6.902 1.00 77.06 86 LEU A C 1
ATOM 665 O O . LEU A 1 86 ? -16.386 -0.359 7.770 1.00 77.06 86 LEU A O 1
ATOM 669 N N . ALA A 1 87 ? -14.930 1.149 6.930 1.00 77.75 87 ALA A N 1
ATOM 670 C CA . ALA A 1 87 ? -15.187 2.180 7.938 1.00 77.75 87 ALA A CA 1
ATOM 671 C C . ALA A 1 87 ? -16.613 2.741 7.819 1.00 77.75 87 ALA A C 1
ATOM 673 O O . ALA A 1 87 ? -17.312 2.910 8.820 1.00 77.75 87 ALA A O 1
ATOM 674 N N . HIS A 1 88 ? -17.086 2.958 6.589 1.00 79.81 88 HIS A N 1
ATOM 675 C CA . HIS A 1 88 ? -18.451 3.417 6.344 1.00 79.81 88 HIS A CA 1
ATOM 676 C C . HIS A 1 88 ? -19.501 2.381 6.782 1.00 79.81 88 HIS A C 1
ATOM 678 O O . HIS A 1 88 ? -20.529 2.739 7.350 1.00 79.81 88 HIS A O 1
ATOM 684 N N . SER A 1 89 ? -19.218 1.089 6.602 1.00 78.75 89 SER A N 1
ATOM 685 C CA . SER A 1 89 ? -20.090 -0.008 7.040 1.00 78.75 89 SER A CA 1
ATOM 686 C C . SER A 1 89 ? -20.050 -0.277 8.558 1.00 78.75 89 SER A C 1
ATOM 688 O O . SER A 1 89 ? -20.658 -1.249 9.005 1.00 78.75 89 SER A O 1
ATOM 690 N N . GLN A 1 90 ? -19.334 0.538 9.349 1.00 71.00 90 GLN A N 1
ATOM 691 C CA . GLN A 1 90 ? -19.152 0.371 10.804 1.00 71.00 90 GLN A CA 1
ATOM 692 C C . GLN A 1 90 ? -18.551 -0.993 11.205 1.00 71.00 90 GLN A C 1
ATOM 694 O O . GLN A 1 90 ? -18.669 -1.425 12.350 1.00 71.00 90 GLN A O 1
ATOM 699 N N . VAL A 1 91 ? -17.886 -1.678 10.267 1.00 70.12 91 VAL A N 1
ATOM 700 C CA . VAL A 1 91 ? -17.241 -2.981 10.504 1.00 70.12 91 VAL A CA 1
ATOM 701 C C . VAL A 1 91 ? -15.898 -2.792 11.209 1.00 70.12 91 VAL A C 1
ATOM 703 O O . VAL A 1 91 ? -15.481 -3.641 11.992 1.00 70.12 91 VAL A O 1
ATOM 706 N N . ILE A 1 92 ? -15.226 -1.666 10.945 1.00 73.56 92 ILE A N 1
ATOM 707 C CA . ILE A 1 92 ? -13.927 -1.313 11.518 1.00 73.56 92 ILE A CA 1
ATOM 708 C C . ILE A 1 92 ? -13.974 0.105 12.101 1.00 73.56 92 ILE A C 1
ATOM 710 O O . ILE A 1 92 ? -14.670 0.977 11.583 1.00 73.56 92 ILE A O 1
ATOM 714 N N . SER A 1 93 ? -13.223 0.348 13.179 1.00 78.75 93 SER A N 1
ATOM 715 C CA . SER A 1 93 ? -13.096 1.693 13.756 1.00 78.75 93 SER A CA 1
ATOM 716 C C . SER A 1 93 ? -12.351 2.627 12.799 1.00 78.75 93 SER A C 1
ATOM 718 O O . SER A 1 93 ? -11.384 2.219 12.151 1.00 78.75 93 SER A O 1
ATOM 720 N N . TRP A 1 94 ? -12.732 3.906 12.773 1.00 79.19 94 TRP A N 1
ATOM 721 C CA . TRP A 1 94 ? -12.023 4.945 12.019 1.00 79.19 94 TRP A CA 1
ATOM 722 C C . TRP A 1 94 ? -10.523 4.986 12.334 1.00 79.19 94 TRP A C 1
ATOM 724 O O . TRP A 1 94 ? -9.718 5.222 11.438 1.00 79.19 94 TRP A O 1
ATOM 734 N N . THR A 1 95 ? -10.126 4.670 13.570 1.00 82.81 95 THR A N 1
ATOM 735 C CA . THR A 1 95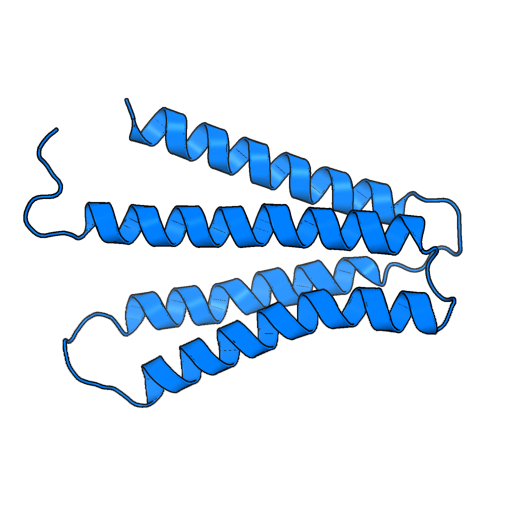 ? -8.712 4.561 13.963 1.00 82.81 95 THR A CA 1
ATOM 736 C C . THR A 1 95 ? -7.989 3.416 13.252 1.00 82.81 95 THR A C 1
ATOM 738 O O . THR A 1 95 ? -6.853 3.575 12.817 1.00 82.81 95 THR A O 1
ATOM 741 N N . ALA A 1 96 ? -8.633 2.256 13.103 1.00 81.19 96 ALA A N 1
ATOM 742 C CA . ALA A 1 96 ? -8.045 1.137 12.370 1.00 81.19 96 ALA A CA 1
ATOM 743 C C . ALA A 1 96 ? -7.940 1.471 10.874 1.00 81.19 96 ALA A C 1
ATOM 745 O O . ALA A 1 96 ? -6.913 1.203 10.249 1.00 81.19 96 ALA A O 1
ATOM 746 N N . ALA A 1 97 ? -8.959 2.137 10.321 1.00 82.44 97 ALA A N 1
ATOM 747 C CA . ALA A 1 97 ? -8.959 2.577 8.931 1.00 82.44 97 ALA A CA 1
ATOM 748 C C . ALA A 1 97 ? -7.800 3.544 8.632 1.00 82.44 97 ALA A C 1
ATOM 750 O O . ALA A 1 97 ? -7.067 3.332 7.664 1.00 82.44 97 ALA A O 1
ATOM 751 N N . THR A 1 98 ? -7.553 4.548 9.479 1.00 86.06 98 THR A N 1
ATOM 752 C CA . THR A 1 98 ? -6.437 5.486 9.266 1.00 86.06 98 THR A CA 1
ATOM 753 C C . THR A 1 98 ? -5.073 4.808 9.380 1.00 86.06 98 THR A C 1
ATOM 755 O O . THR A 1 98 ? -4.209 5.077 8.547 1.00 86.06 98 THR A O 1
ATOM 758 N N . LEU A 1 99 ? -4.879 3.870 10.319 1.00 85.94 99 LEU A N 1
ATOM 759 C CA . LEU A 1 99 ? -3.633 3.095 10.409 1.00 85.94 99 LEU A CA 1
ATOM 760 C C . LEU A 1 99 ? -3.382 2.248 9.153 1.00 85.94 99 LEU A C 1
ATOM 762 O O . LEU A 1 99 ? -2.254 2.212 8.656 1.00 85.94 99 LEU A O 1
ATOM 766 N N . THR A 1 100 ? -4.417 1.601 8.604 1.00 85.94 100 THR A N 1
ATOM 767 C CA . THR A 1 100 ? -4.279 0.853 7.340 1.00 85.94 100 THR A CA 1
ATOM 768 C C . THR A 1 100 ? -3.966 1.769 6.161 1.00 85.94 100 THR A C 1
ATOM 770 O O . THR A 1 100 ? -3.156 1.421 5.305 1.00 85.94 100 THR A O 1
ATOM 773 N N . LEU A 1 101 ? -4.543 2.971 6.141 1.00 87.19 101 LEU A N 1
ATOM 774 C CA . LEU A 1 101 ? -4.312 3.944 5.081 1.00 87.19 101 LEU A CA 1
ATOM 775 C C . LEU A 1 101 ? -2.872 4.475 5.127 1.00 87.19 101 LEU A C 1
ATOM 777 O O . LEU A 1 101 ? -2.211 4.534 4.093 1.00 87.19 101 LEU A O 1
ATOM 781 N N . ILE A 1 102 ? -2.350 4.756 6.325 1.00 90.69 102 ILE A N 1
ATOM 782 C CA . ILE A 1 102 ? -0.944 5.129 6.547 1.00 90.69 102 ILE A CA 1
ATOM 783 C C . ILE A 1 102 ? -0.005 4.000 6.099 1.00 90.69 102 ILE A C 1
ATOM 785 O O . ILE A 1 102 ? 0.960 4.256 5.379 1.00 90.69 102 ILE A O 1
ATOM 789 N N . SER A 1 103 ? -0.305 2.751 6.469 1.00 87.81 103 SER A N 1
ATOM 790 C CA . SER A 1 103 ? 0.460 1.575 6.031 1.00 87.81 103 SER A CA 1
ATOM 791 C C . SER A 1 103 ? 0.523 1.463 4.502 1.00 87.81 103 SER A C 1
ATOM 793 O O . SER A 1 103 ? 1.611 1.309 3.940 1.00 87.81 103 SER A O 1
ATOM 795 N N . ASN A 1 104 ? -0.617 1.630 3.821 1.00 87.69 104 ASN A N 1
ATOM 796 C CA . ASN A 1 104 ? -0.690 1.609 2.359 1.00 87.69 104 ASN A CA 1
ATOM 797 C C . ASN A 1 104 ? 0.143 2.725 1.721 1.00 87.69 104 ASN A C 1
ATOM 799 O O . ASN A 1 104 ? 0.868 2.480 0.758 1.00 87.69 104 ASN A O 1
ATOM 803 N N . VAL A 1 105 ? 0.097 3.945 2.263 1.00 88.50 105 VAL A N 1
ATOM 804 C CA . VAL A 1 105 ? 0.931 5.046 1.758 1.00 88.50 105 VAL A CA 1
ATOM 805 C C . VAL A 1 105 ? 2.418 4.695 1.869 1.00 88.50 105 VAL A C 1
ATOM 807 O O . VAL A 1 105 ? 3.140 4.833 0.885 1.00 88.50 105 VAL A O 1
ATOM 810 N N . ILE A 1 106 ? 2.877 4.186 3.017 1.00 89.38 106 ILE A N 1
ATOM 811 C CA . ILE A 1 106 ? 4.294 3.846 3.240 1.00 89.38 106 ILE A CA 1
ATOM 812 C C . ILE A 1 106 ? 4.764 2.745 2.277 1.00 89.38 106 ILE A C 1
ATOM 814 O O . ILE A 1 106 ? 5.817 2.870 1.644 1.00 89.38 106 ILE A O 1
ATOM 818 N N . ASN A 1 107 ? 3.987 1.672 2.142 1.00 86.44 107 ASN A N 1
ATOM 819 C CA . ASN A 1 107 ? 4.361 0.530 1.311 1.00 86.44 107 ASN A CA 1
ATOM 820 C C . ASN A 1 107 ? 4.299 0.869 -0.192 1.00 86.44 107 ASN A C 1
ATOM 822 O O . ASN A 1 107 ? 5.230 0.530 -0.924 1.00 86.44 107 ASN A O 1
ATOM 826 N N . TYR A 1 108 ? 3.279 1.598 -0.668 1.00 82.44 108 TYR A N 1
ATOM 827 C CA . TYR A 1 108 ? 3.233 2.039 -2.072 1.00 82.44 108 TYR A CA 1
ATOM 828 C C . TYR A 1 108 ? 4.333 3.050 -2.401 1.00 82.44 108 TYR A C 1
ATOM 830 O O . TYR A 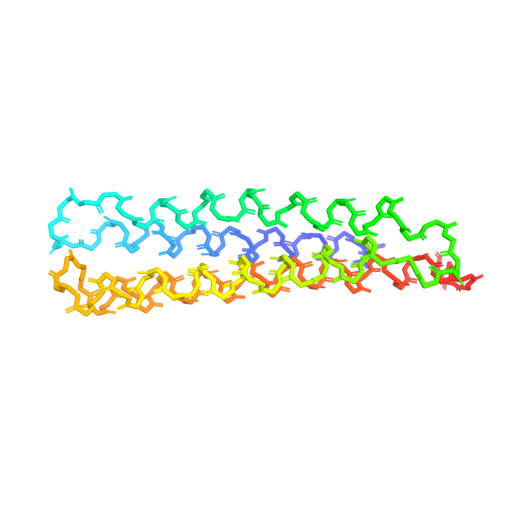1 108 ? 4.949 2.945 -3.462 1.00 82.44 108 TYR A O 1
ATOM 838 N N . LEU A 1 109 ? 4.640 3.973 -1.484 1.00 84.75 109 LEU A N 1
ATOM 839 C CA . LEU A 1 109 ? 5.757 4.905 -1.646 1.00 84.75 109 LEU A CA 1
ATOM 840 C C . LEU A 1 109 ? 7.096 4.162 -1.730 1.00 84.75 109 LEU A C 1
ATOM 842 O O . LEU A 1 109 ? 7.957 4.533 -2.523 1.00 84.75 109 LEU A O 1
ATOM 846 N N . THR A 1 110 ? 7.257 3.084 -0.960 1.00 85.19 110 THR A N 1
ATOM 847 C CA . THR A 1 110 ? 8.464 2.246 -1.000 1.00 85.19 110 THR A CA 1
ATOM 848 C C . THR A 1 110 ? 8.600 1.514 -2.334 1.00 85.19 110 THR A C 1
ATOM 850 O O . THR A 1 110 ? 9.676 1.531 -2.930 1.00 85.19 110 THR A O 1
ATOM 853 N N . ILE A 1 111 ? 7.513 0.925 -2.845 1.00 79.88 111 ILE A N 1
ATOM 854 C CA . ILE A 1 111 ? 7.500 0.257 -4.158 1.00 79.88 111 ILE A CA 1
ATOM 855 C C . ILE A 1 111 ? 7.819 1.257 -5.277 1.00 79.88 111 ILE A C 1
ATOM 857 O O . ILE A 1 111 ? 8.651 0.975 -6.140 1.00 79.88 111 ILE A O 1
ATOM 861 N N . PHE A 1 112 ? 7.209 2.444 -5.240 1.00 77.62 112 PHE A N 1
ATOM 862 C CA . PHE A 1 112 ? 7.477 3.506 -6.209 1.00 77.62 112 PHE A CA 1
ATOM 863 C C . PHE A 1 112 ? 8.926 4.005 -6.127 1.00 77.62 112 PHE A C 1
ATOM 865 O O . PHE A 1 112 ? 9.590 4.146 -7.152 1.00 77.62 112 PHE A O 1
ATOM 872 N N . GLY A 1 113 ? 9.453 4.192 -4.914 1.00 80.44 113 GLY A N 1
ATOM 873 C CA . GLY A 1 113 ? 10.845 4.584 -4.692 1.00 80.44 113 GLY A CA 1
ATOM 874 C C . GLY A 1 113 ? 11.856 3.542 -5.179 1.00 80.44 113 GLY A C 1
ATOM 875 O O . GLY A 1 113 ? 12.924 3.910 -5.669 1.00 80.44 113 GLY A O 1
ATOM 876 N N . TYR A 1 114 ? 11.524 2.250 -5.094 1.00 75.44 114 TYR A N 1
ATOM 877 C CA . TYR A 1 114 ? 12.327 1.184 -5.695 1.00 75.44 114 TYR A CA 1
ATOM 878 C C . TYR A 1 114 ? 12.273 1.245 -7.228 1.00 75.44 114 TYR A C 1
ATOM 880 O O . TYR A 1 114 ? 13.316 1.259 -7.875 1.00 75.44 114 TYR A O 1
ATOM 888 N N . SER A 1 115 ? 11.076 1.403 -7.803 1.00 71.81 115 SER A N 1
ATOM 889 C CA . SER A 1 115 ? 10.897 1.511 -9.255 1.00 71.81 115 SER A CA 1
ATOM 890 C C . SER A 1 115 ? 11.631 2.710 -9.867 1.00 71.81 115 SER A C 1
ATOM 892 O O . SER A 1 115 ? 12.237 2.553 -10.921 1.00 71.81 115 SER A O 1
ATOM 894 N N . MET A 1 116 ? 11.603 3.886 -9.225 1.00 68.69 116 MET A N 1
ATOM 895 C CA . MET A 1 116 ? 12.340 5.067 -9.701 1.00 68.69 116 MET A CA 1
ATOM 896 C C . MET A 1 116 ? 13.858 4.868 -9.649 1.00 68.69 116 MET A C 1
ATOM 898 O O . MET A 1 116 ? 14.577 5.336 -10.530 1.00 68.69 116 MET A O 1
ATOM 902 N N . ARG A 1 117 ? 14.354 4.162 -8.627 1.00 67.38 117 ARG A N 1
ATOM 903 C CA . ARG A 1 117 ? 15.784 3.872 -8.495 1.00 67.38 117 ARG A CA 1
ATOM 904 C C . ARG A 1 117 ? 16.266 2.886 -9.553 1.00 67.38 117 ARG A C 1
ATOM 906 O O . ARG A 1 117 ? 17.357 3.069 -10.079 1.00 67.38 117 ARG A O 1
ATOM 913 N N . ASP A 1 118 ? 15.470 1.875 -9.875 1.00 62.34 118 ASP A N 1
ATOM 914 C CA . ASP A 1 118 ? 15.831 0.927 -10.929 1.00 62.34 118 ASP A CA 1
ATOM 915 C C . ASP A 1 118 ? 15.950 1.628 -12.294 1.00 62.34 118 ASP A C 1
ATOM 917 O O . ASP A 1 118 ? 16.908 1.385 -13.018 1.00 62.34 118 ASP A O 1
ATOM 921 N N . SER A 1 119 ? 15.072 2.590 -12.606 1.00 57.28 119 SER A N 1
ATOM 922 C CA . SER A 1 119 ? 15.200 3.405 -13.828 1.00 57.28 119 SER A CA 1
ATOM 923 C C . SER A 1 119 ? 16.448 4.302 -13.871 1.00 57.28 119 SER A C 1
ATOM 925 O O . SER A 1 119 ? 16.931 4.609 -14.956 1.00 57.28 119 SER A O 1
ATOM 927 N N . GLU A 1 120 ? 16.995 4.707 -12.722 1.00 53.78 120 GLU A N 1
ATOM 928 C CA . GLU A 1 120 ? 18.280 5.424 -12.654 1.00 53.78 120 GLU A CA 1
ATOM 929 C C . GLU A 1 120 ? 19.468 4.474 -12.912 1.00 53.78 120 GLU A C 1
ATOM 931 O O . GLU A 1 120 ? 20.478 4.873 -13.490 1.00 53.78 120 GLU A O 1
ATOM 936 N N . PHE A 1 121 ? 19.344 3.200 -12.521 1.00 49.19 121 PHE A N 1
ATOM 937 C CA . PHE A 1 121 ? 20.359 2.167 -12.752 1.00 49.19 121 PHE A CA 1
ATOM 938 C C . PHE A 1 121 ? 20.396 1.680 -14.213 1.00 49.19 121 PHE A C 1
ATOM 940 O O . PHE A 1 121 ? 21.475 1.390 -14.724 1.00 49.19 121 PHE A O 1
ATOM 947 N N . ASP A 1 122 ? 19.247 1.643 -14.898 1.00 48.88 122 ASP A N 1
ATOM 948 C CA . ASP A 1 122 ? 19.124 1.260 -16.317 1.00 48.88 122 ASP A CA 1
ATOM 949 C C . ASP A 1 122 ? 19.447 2.404 -17.312 1.00 48.88 122 ASP A C 1
ATOM 951 O O . ASP A 1 122 ? 19.425 2.205 -18.530 1.00 48.88 122 ASP A O 1
ATOM 955 N N . ALA A 1 123 ? 19.773 3.612 -16.836 1.00 48.00 123 ALA A N 1
ATOM 956 C CA . ALA A 1 123 ? 20.204 4.702 -17.708 1.00 48.00 123 ALA A CA 1
ATOM 957 C C . ALA A 1 123 ? 21.599 4.398 -18.311 1.00 48.00 123 ALA A C 1
ATOM 959 O O . ALA A 1 123 ? 22.513 4.040 -17.565 1.00 48.00 123 ALA A O 1
ATOM 960 N N . PRO A 1 124 ? 21.835 4.614 -19.625 1.00 49.41 124 PRO A N 1
ATOM 961 C CA . PRO A 1 124 ? 23.077 4.240 -20.329 1.00 49.41 124 PRO A CA 1
ATOM 962 C C . PRO A 1 124 ? 24.377 4.912 -19.828 1.00 49.41 124 PRO A C 1
ATOM 964 O O . PRO A 1 124 ? 25.452 4.628 -20.352 1.00 49.41 124 PRO A O 1
ATOM 967 N N . TYR A 1 125 ? 24.301 5.766 -18.800 1.00 52.28 125 TYR A N 1
ATOM 968 C CA . TYR A 1 125 ? 25.436 6.399 -18.117 1.00 52.28 125 TYR A CA 1
ATOM 969 C C . TYR A 1 125 ? 25.374 6.293 -16.572 1.00 52.28 125 TYR A C 1
ATOM 971 O O . TYR A 1 125 ? 26.183 6.914 -15.885 1.00 52.28 125 TYR A O 1
ATOM 979 N N . GLY A 1 126 ? 24.452 5.503 -16.001 1.00 45.38 126 GLY A N 1
ATOM 980 C CA . GLY A 1 126 ? 24.175 5.420 -14.552 1.00 45.38 126 GLY A CA 1
ATOM 981 C C . GLY A 1 126 ? 25.245 4.725 -13.695 1.00 45.38 126 GLY A C 1
ATOM 982 O O . GLY A 1 126 ? 25.100 4.625 -12.479 1.00 45.38 126 GLY A O 1
ATOM 983 N N . GLY A 1 127 ? 26.340 4.274 -14.313 1.00 43.06 127 GLY A N 1
ATOM 984 C CA . GLY A 1 127 ? 27.492 3.637 -13.668 1.00 43.06 127 GLY A CA 1
ATOM 985 C C . GLY A 1 127 ? 28.677 4.571 -13.400 1.00 43.06 127 GLY A C 1
ATOM 986 O O . GLY A 1 127 ? 29.814 4.121 -13.466 1.00 43.06 127 GLY A O 1
ATOM 987 N N . MET A 1 128 ? 28.462 5.865 -13.128 1.00 41.03 128 MET A N 1
ATOM 988 C CA . MET A 1 128 ? 29.545 6.755 -12.658 1.00 41.03 128 MET A CA 1
ATOM 989 C C . MET A 1 128 ? 29.747 6.730 -11.130 1.00 41.03 128 MET A C 1
ATOM 991 O O . MET A 1 128 ? 30.186 7.713 -10.531 1.00 41.03 128 MET A O 1
ATOM 995 N N . PHE A 1 129 ? 29.489 5.568 -10.523 1.00 41.44 129 PHE A N 1
ATOM 996 C CA . PHE A 1 129 ? 30.346 4.993 -9.484 1.00 41.44 129 PHE A CA 1
ATOM 997 C C . PHE A 1 129 ? 30.614 3.525 -9.801 1.00 41.44 129 PHE A C 1
ATOM 999 O O . PHE A 1 129 ? 29.619 2.796 -10.015 1.00 41.44 129 PHE A O 1
#

Solvent-accessible surface area (backbone atoms only — not comparable to full-atom values): 7146 Å² total; per-residue (Å²): 113,69,68,59,56,50,53,50,51,46,50,51,44,42,51,51,16,53,50,35,40,52,51,29,72,65,47,98,59,66,101,62,73,65,75,57,55,45,54,54,42,50,60,57,44,50,52,35,54,55,47,46,62,68,62,66,80,55,102,60,96,48,71,67,51,58,49,33,51,51,51,41,52,53,41,55,49,46,52,59,48,52,46,52,53,37,35,74,68,68,61,40,52,65,69,30,34,52,33,41,50,51,17,50,51,42,39,52,52,43,54,49,54,50,54,56,49,52,58,49,60,72,38,100,71,51,70,85,116

Foldseek 3Di:
DVVVVLVVVLVVLLVLLVVLLVVLCVPPDDNDPQSVVLVVLVVVLVVLVVVLVVVPPDPDPDVSNVVSVVVNVVSLVCSLVSLVVCCVVVVGPPSSSVSSNVSSVSNVVSVVSVVVVVVCVPPPPSPPD

Secondary structure (DSSP, 8-state):
-HHHHHHHHHHHHHHHHHHHHHHHHHSSS----GGGHHHHHHHHHHHHHHHHHHHTTSSS--HHHHHHHHHHHHHHHHHHHHHHHHHHTTSS-HHHHHHHHHHHHHHHHHHHHHHHHHHHHSSTT----

Sequence (129 aa):
MAALKALLVCAFLTCLGMTFLILACAVPQPKIFYPFFVLLFYVLSVIPVFIAKRFNQGNETNPKTEFALFLCAGMVLSAFAFPIVLAHSQVISWTAATLTLISNVINYLTIFGYSMRDSEFDAPYGGMF

Radius of gyration: 17.37 Å; Cα contacts (8 Å, |Δi|>4): 86; chains: 1; bounding box: 50×17×49 Å

Mean predicted aligned error: 10.18 Å